Protein AF-A0A7W0W304-F1 (afdb_monomer_lite)

Secondary structure (DSSP, 8-state):
--------HHHHHHHHHHHHHHHHHHHTT--SPTTHHHHHHHHHHHHHHHHHHHHH-SS---SGGG--HHHHHHHHHHHHHHHHHHHTSSPPTT--STT------

Radius of gyration: 18.78 Å; chains: 1; bounding box: 55×17×59 Å

pLDDT: mean 83.33, std 16.61, range [40.81, 98.56]

Foldseek 3Di:
DDPPDADPLVVLLVVLVVVLVVVLVVCVLPQWAPCLSVLVSLQSQLVSQLVSVVSRVPDDQDDDPRDDPSNVVSVVSNVVSVVSNVVRRHYDVPDDDPNCPDPDD

Sequence (105 aa):
GDVLAVHPTQIYETALGFVMFMILWRFRGHKHAEGWLFGFYCVLAGIERFLIEFLRAKDDRFFLGGLTVAQVIALLFALGGAAWMYARRNPSPGAPGIYAKGTAA

Structure (mmCIF, N/CA/C/O backbone):
data_AF-A0A7W0W304-F1
#
_entry.id   AF-A0A7W0W304-F1
#
loop_
_atom_site.group_PDB
_atom_site.id
_atom_site.type_symbol
_atom_site.label_atom_id
_atom_site.label_alt_id
_atom_site.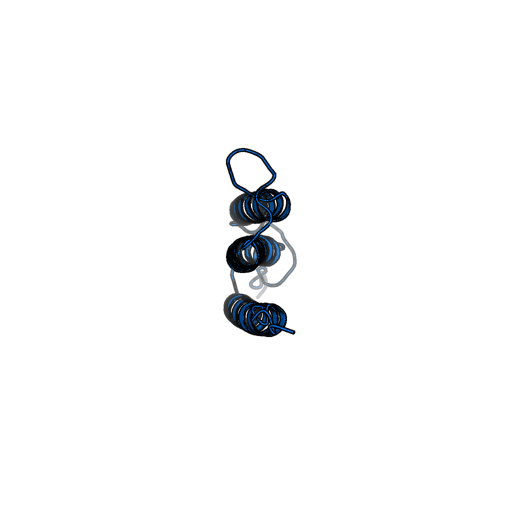label_comp_id
_atom_site.label_asym_id
_atom_site.label_entity_id
_atom_site.label_seq_id
_atom_site.pdbx_PDB_ins_code
_atom_site.Cartn_x
_atom_site.Cartn_y
_atom_site.Cartn_z
_atom_site.occupancy
_atom_site.B_iso_or_equiv
_atom_site.auth_seq_id
_atom_site.auth_comp_id
_atom_site.auth_asym_id
_atom_site.auth_atom_id
_atom_site.pdbx_PDB_model_num
ATOM 1 N N . GLY A 1 1 ? 17.477 -1.227 -35.914 1.00 49.59 1 GLY A N 1
ATO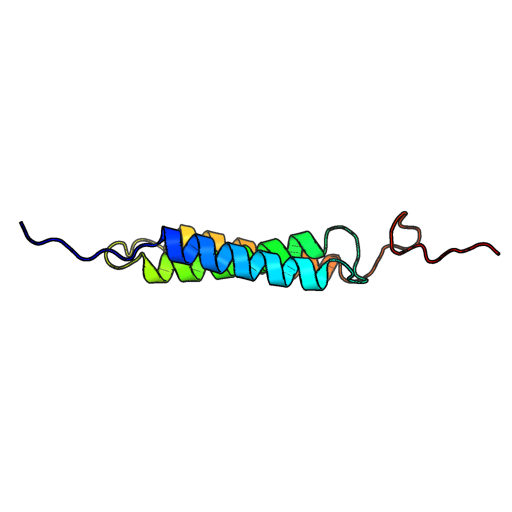M 2 C CA . GLY A 1 1 ? 17.479 -0.941 -34.473 1.00 49.59 1 GLY A CA 1
ATOM 3 C C . GLY A 1 1 ? 16.603 -1.978 -33.836 1.00 49.59 1 GLY A C 1
ATOM 4 O O . GLY A 1 1 ? 15.420 -1.991 -34.149 1.00 49.59 1 GLY A O 1
ATOM 5 N N . ASP A 1 2 ? 17.189 -2.891 -33.069 1.00 52.78 2 ASP A N 1
ATOM 6 C CA . ASP A 1 2 ? 16.424 -3.942 -32.405 1.00 52.78 2 ASP A CA 1
ATOM 7 C C . ASP A 1 2 ? 15.495 -3.306 -31.375 1.00 52.78 2 ASP A C 1
ATOM 9 O O . ASP A 1 2 ? 15.927 -2.608 -30.457 1.00 52.78 2 ASP A O 1
ATOM 13 N N . VAL A 1 3 ? 14.194 -3.501 -31.572 1.00 57.06 3 VAL A N 1
ATOM 14 C CA . VAL A 1 3 ? 13.171 -3.040 -30.640 1.00 57.06 3 VAL A CA 1
ATOM 15 C C . VAL A 1 3 ? 13.218 -3.989 -29.447 1.00 57.06 3 VAL A C 1
ATOM 17 O O . VAL A 1 3 ? 12.659 -5.083 -29.490 1.00 57.06 3 VAL A O 1
ATOM 20 N N . LEU A 1 4 ? 13.938 -3.603 -28.393 1.00 62.81 4 LEU A N 1
ATOM 21 C CA . LEU A 1 4 ? 13.950 -4.346 -27.134 1.00 62.81 4 LEU A CA 1
ATOM 22 C C . LEU A 1 4 ? 12.525 -4.374 -26.565 1.00 62.81 4 LEU A C 1
ATOM 24 O O . LEU A 1 4 ? 11.969 -3.345 -26.183 1.00 62.81 4 LEU A O 1
ATOM 28 N N . ALA A 1 5 ? 11.926 -5.565 -26.529 1.00 65.81 5 ALA A N 1
ATOM 29 C CA . ALA A 1 5 ? 10.603 -5.783 -25.964 1.00 65.81 5 ALA A CA 1
ATOM 30 C C . ALA A 1 5 ? 10.641 -5.571 -24.441 1.00 65.81 5 ALA A C 1
ATOM 32 O O . ALA A 1 5 ? 11.046 -6.448 -23.671 1.00 65.81 5 ALA A O 1
ATOM 33 N N . VAL A 1 6 ? 10.222 -4.383 -24.006 1.00 67.38 6 VAL A N 1
ATOM 34 C CA . VAL A 1 6 ? 10.031 -4.047 -22.592 1.00 67.38 6 VAL A CA 1
ATOM 35 C C . VAL A 1 6 ? 8.646 -4.485 -22.126 1.00 67.38 6 VAL A C 1
ATOM 37 O O . VAL A 1 6 ? 7.679 -4.475 -22.888 1.00 67.38 6 VAL A O 1
ATOM 40 N N . HIS A 1 7 ? 8.533 -4.876 -20.858 1.00 72.25 7 HIS A N 1
ATOM 41 C CA . HIS A 1 7 ? 7.227 -5.154 -20.269 1.00 72.25 7 HIS A CA 1
ATOM 42 C C . HIS A 1 7 ? 6.429 -3.849 -20.145 1.00 72.25 7 HIS A C 1
ATOM 44 O O . HIS A 1 7 ? 6.975 -2.867 -19.636 1.00 72.25 7 HIS A O 1
ATOM 50 N N . PRO A 1 8 ? 5.142 -3.819 -20.538 1.00 81.62 8 PRO A N 1
ATOM 51 C CA . PRO A 1 8 ? 4.285 -2.656 -20.331 1.00 81.62 8 PRO A CA 1
ATOM 52 C 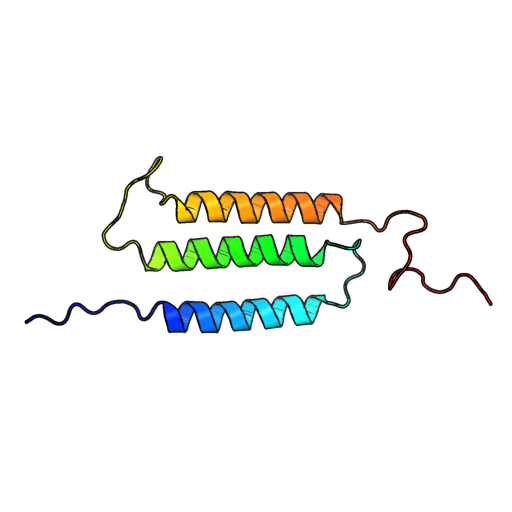C . PRO A 1 8 ? 3.864 -2.572 -18.855 1.00 81.62 8 PRO A C 1
ATOM 54 O O . PRO A 1 8 ? 2.720 -2.866 -18.506 1.00 81.62 8 PRO A O 1
ATOM 57 N N . THR A 1 9 ? 4.798 -2.203 -17.971 1.00 83.44 9 THR A N 1
ATOM 58 C CA . THR A 1 9 ? 4.609 -2.162 -16.505 1.00 83.44 9 THR A CA 1
ATOM 59 C C . THR A 1 9 ? 3.361 -1.387 -16.094 1.00 83.44 9 THR A C 1
ATOM 61 O O . THR A 1 9 ? 2.658 -1.823 -15.193 1.00 83.44 9 THR A O 1
ATOM 64 N N . GLN A 1 10 ? 3.009 -0.327 -16.824 1.00 88.19 10 GLN A N 1
ATOM 65 C CA . GLN A 1 10 ? 1.817 0.492 -16.567 1.00 88.19 10 GLN A CA 1
ATOM 66 C C . GLN A 1 10 ? 0.501 -0.300 -16.645 1.00 88.19 10 GLN A C 1
ATOM 68 O O . GLN A 1 10 ? -0.424 -0.039 -15.875 1.00 88.19 10 GLN A O 1
ATOM 73 N N . ILE A 1 11 ? 0.402 -1.273 -17.560 1.00 90.38 11 ILE A N 1
ATOM 74 C CA . ILE A 1 11 ? -0.799 -2.114 -17.692 1.00 90.38 11 ILE A CA 1
ATOM 75 C C . ILE A 1 11 ? -0.910 -3.037 -16.476 1.00 90.38 11 ILE A C 1
ATOM 77 O O . ILE A 1 11 ? -1.996 -3.191 -15.919 1.00 90.38 11 ILE A O 1
ATOM 81 N N . TYR A 1 12 ? 0.214 -3.607 -16.033 1.00 89.50 12 TYR A N 1
ATOM 82 C CA . TYR A 1 12 ? 0.253 -4.445 -14.835 1.00 89.50 12 TYR A CA 1
ATOM 83 C C . TYR A 1 12 ? -0.064 -3.640 -13.570 1.00 89.50 12 TYR A C 1
ATOM 85 O O . TYR A 1 12 ? -0.887 -4.085 -12.779 1.00 89.50 12 TYR A O 1
ATOM 93 N N . GLU A 1 13 ? 0.516 -2.448 -13.407 1.00 92.19 13 GLU A N 1
ATOM 94 C CA . GLU A 1 13 ? 0.239 -1.537 -12.285 1.00 92.19 13 GLU A CA 1
ATOM 95 C C . GLU A 1 13 ? -1.245 -1.148 -12.241 1.00 92.19 13 GLU A C 1
ATOM 97 O O . GLU A 1 13 ? -1.891 -1.251 -11.204 1.00 92.19 13 GLU A O 1
ATOM 102 N N . THR A 1 14 ? -1.840 -0.791 -13.384 1.00 94.25 14 THR A N 1
ATOM 103 C CA . THR A 1 14 ? -3.268 -0.434 -13.442 1.00 94.25 14 THR A CA 1
ATOM 104 C C . THR A 1 14 ? -4.161 -1.627 -13.098 1.00 94.25 14 THR A C 1
ATOM 106 O O . THR A 1 14 ? -5.116 -1.493 -12.329 1.00 94.25 14 THR A O 1
ATOM 109 N N . ALA A 1 15 ? -3.853 -2.811 -13.636 1.00 95.12 15 ALA A N 1
ATOM 110 C CA . ALA A 1 15 ? -4.613 -4.025 -13.358 1.00 95.12 15 ALA A CA 1
ATOM 111 C C . ALA A 1 15 ? -4.508 -4.439 -11.881 1.00 95.12 15 ALA A C 1
ATOM 113 O O . ALA A 1 15 ? -5.527 -4.731 -11.252 1.00 95.12 15 ALA A O 1
ATOM 114 N N . LEU A 1 16 ? -3.302 -4.426 -11.306 1.00 95.00 16 LEU A N 1
ATOM 115 C CA . LEU A 1 16 ? -3.082 -4.743 -9.895 1.00 95.00 16 LEU A CA 1
ATOM 116 C C . LEU A 1 16 ? -3.704 -3.693 -8.972 1.00 95.00 16 LEU A C 1
ATOM 118 O O . LEU A 1 16 ? -4.339 -4.071 -7.990 1.00 95.00 16 LEU A O 1
ATOM 122 N N . GLY A 1 17 ? -3.631 -2.409 -9.324 1.00 96.50 17 GLY A N 1
ATOM 123 C CA . GLY A 1 17 ? -4.323 -1.336 -8.615 1.00 96.50 17 GLY A CA 1
ATOM 124 C C . GLY A 1 17 ? -5.842 -1.534 -8.603 1.00 96.50 17 GLY A C 1
ATOM 125 O O . GLY A 1 17 ? -6.482 -1.377 -7.560 1.00 96.50 17 GLY A O 1
ATOM 126 N N . PHE A 1 18 ? -6.431 -1.969 -9.722 1.00 97.75 18 PHE A N 1
ATOM 127 C CA . PHE A 1 18 ? -7.857 -2.304 -9.780 1.00 97.75 18 PHE A CA 1
ATOM 128 C C . PHE A 1 18 ? -8.205 -3.531 -8.924 1.00 97.75 18 PHE A C 1
ATOM 130 O O . PHE A 1 18 ? -9.197 -3.514 -8.192 1.00 97.75 18 PHE A O 1
ATOM 137 N N . VAL A 1 19 ? -7.372 -4.577 -8.952 1.00 97.81 19 VAL A N 1
ATOM 138 C CA . VAL A 1 19 ? -7.526 -5.755 -8.080 1.00 97.81 19 VAL A CA 1
ATOM 139 C C . VAL A 1 19 ? -7.433 -5.359 -6.604 1.00 97.81 19 VAL A C 1
ATOM 141 O O . VAL A 1 19 ? -8.296 -5.740 -5.812 1.00 97.81 19 VAL A O 1
ATOM 144 N N . MET A 1 20 ? -6.442 -4.547 -6.233 1.00 98.06 20 MET A N 1
ATOM 145 C CA . MET A 1 20 ? -6.280 -4.019 -4.879 1.00 98.06 20 MET A CA 1
ATOM 146 C C . MET A 1 20 ? -7.511 -3.213 -4.454 1.00 98.06 20 MET A C 1
ATOM 148 O O . MET A 1 20 ? -8.037 -3.435 -3.361 1.00 98.06 20 MET A O 1
ATOM 152 N N . PHE A 1 21 ? -8.026 -2.338 -5.321 1.00 97.88 21 PHE A N 1
ATOM 153 C CA . PHE A 1 21 ? -9.257 -1.592 -5.067 1.00 97.88 21 PHE A CA 1
ATOM 154 C C . PHE A 1 21 ? -10.452 -2.522 -4.824 1.00 97.88 21 PHE A C 1
ATOM 156 O O . PHE A 1 21 ? -11.159 -2.349 -3.832 1.00 97.88 21 PHE A O 1
ATOM 163 N N . MET A 1 22 ? -10.659 -3.540 -5.664 1.00 98.44 22 MET A N 1
ATOM 164 C CA . MET A 1 22 ? -11.739 -4.521 -5.490 1.00 98.44 22 MET A CA 1
ATOM 165 C C . MET A 1 22 ? -11.636 -5.269 -4.157 1.00 98.44 22 MET A C 1
ATOM 167 O O . MET A 1 22 ? -12.643 -5.435 -3.461 1.00 98.44 22 MET A O 1
ATOM 171 N N . ILE A 1 23 ? -10.425 -5.678 -3.768 1.00 98.19 23 ILE A N 1
ATOM 172 C CA . ILE A 1 23 ? -10.171 -6.328 -2.479 1.00 98.19 23 ILE A CA 1
ATOM 173 C C . ILE A 1 23 ? -10.526 -5.368 -1.338 1.00 98.19 23 ILE A C 1
ATOM 175 O O . ILE A 1 23 ? -11.367 -5.692 -0.501 1.00 98.19 23 ILE A O 1
ATOM 179 N N . LEU A 1 24 ? -9.966 -4.159 -1.316 1.00 97.62 24 LEU A N 1
ATOM 180 C CA . LEU A 1 24 ? -10.239 -3.186 -0.253 1.00 97.62 24 LEU A CA 1
ATOM 181 C C . LEU A 1 24 ? -11.726 -2.824 -0.176 1.00 97.62 24 LEU A C 1
ATOM 183 O O . LEU A 1 24 ? -12.305 -2.795 0.912 1.00 97.62 24 LEU A O 1
ATOM 187 N N . TRP A 1 25 ? -12.377 -2.640 -1.323 1.00 97.38 25 TRP A N 1
ATOM 188 C CA . TRP A 1 25 ? -13.806 -2.358 -1.405 1.00 97.38 25 TRP A CA 1
ATOM 189 C C . TRP A 1 25 ? -14.654 -3.487 -0.818 1.00 97.38 25 TRP A C 1
ATOM 191 O O . TRP A 1 25 ? -15.632 -3.233 -0.110 1.00 97.38 25 TRP A O 1
ATOM 201 N N . ARG A 1 26 ? -14.262 -4.742 -1.053 1.00 96.94 26 ARG A N 1
ATOM 202 C CA . ARG A 1 26 ? -14.928 -5.923 -0.489 1.00 96.94 26 ARG A CA 1
ATOM 203 C C . ARG A 1 26 ? -14.780 -6.022 1.032 1.00 96.94 26 ARG A C 1
ATOM 205 O O . ARG A 1 26 ? -15.657 -6.606 1.679 1.00 96.94 26 ARG A O 1
ATOM 212 N N . PHE A 1 27 ? -13.711 -5.459 1.594 1.00 94.00 27 PHE A N 1
ATOM 213 C CA . PHE A 1 27 ? -13.420 -5.449 3.031 1.00 94.00 27 PHE A CA 1
ATOM 214 C C . PHE A 1 27 ? -13.770 -4.126 3.733 1.00 94.00 27 PHE A C 1
ATOM 216 O O . PHE A 1 27 ? -13.624 -4.045 4.950 1.00 94.00 27 PHE A O 1
ATOM 223 N N . ARG A 1 28 ? -14.310 -3.118 3.032 1.00 92.69 28 ARG A N 1
ATOM 224 C CA . ARG A 1 28 ? -14.632 -1.795 3.613 1.00 92.69 28 ARG A CA 1
ATOM 225 C C . ARG A 1 28 ? -15.611 -1.825 4.794 1.00 92.69 28 ARG A C 1
ATOM 227 O O . ARG A 1 28 ? -15.600 -0.923 5.615 1.00 92.69 28 ARG A O 1
ATOM 234 N N . GLY A 1 29 ? -16.457 -2.854 4.876 1.00 87.44 29 GLY A N 1
ATOM 235 C CA . GLY A 1 29 ? -17.420 -3.064 5.967 1.00 87.44 29 GLY A CA 1
ATOM 236 C C . GLY A 1 29 ? -16.890 -3.928 7.116 1.00 87.44 29 GLY A C 1
ATOM 237 O O . GLY A 1 29 ? -17.679 -4.596 7.785 1.00 87.44 29 GLY A O 1
ATOM 238 N N . HIS A 1 30 ? -15.569 -4.021 7.293 1.00 87.94 30 HIS A N 1
ATOM 239 C CA . HIS A 1 30 ? -14.961 -4.832 8.348 1.00 87.94 30 HIS A CA 1
ATOM 240 C C . HIS A 1 30 ? -15.332 -4.347 9.760 1.00 87.94 30 HIS A C 1
ATOM 242 O O . HIS A 1 30 ? -15.842 -3.250 9.935 1.00 87.94 30 HIS A O 1
ATOM 248 N N . LYS A 1 31 ? -15.034 -5.163 10.784 1.00 87.81 31 LYS A N 1
ATOM 249 C CA . LYS A 1 31 ? -15.313 -4.858 12.204 1.00 87.81 31 LYS A CA 1
ATOM 250 C C . LYS A 1 31 ? -14.100 -4.409 13.035 1.00 87.81 31 LYS A C 1
ATOM 252 O O . LYS A 1 31 ? -14.229 -4.182 14.231 1.00 87.81 31 LYS A O 1
ATOM 257 N N . HIS A 1 32 ? -12.924 -4.341 12.417 1.00 89.31 32 HIS A N 1
ATOM 258 C CA . HIS A 1 32 ? -11.665 -3.962 13.066 1.00 89.31 32 HIS A CA 1
ATOM 259 C C . HIS A 1 32 ? -11.584 -2.460 13.354 1.00 89.31 32 HIS A C 1
ATOM 261 O O . HIS A 1 32 ? -12.279 -1.685 12.714 1.00 89.31 32 HIS A O 1
ATOM 267 N N . ALA A 1 33 ? -10.702 -2.022 14.251 1.00 89.62 33 ALA A N 1
ATOM 268 C CA . ALA A 1 33 ? -10.583 -0.608 14.603 1.00 89.62 33 ALA A CA 1
ATOM 269 C C . ALA A 1 33 ? -10.314 0.308 13.394 1.00 89.62 33 ALA A C 1
ATOM 271 O O . ALA A 1 33 ? -9.853 -0.122 12.331 1.00 89.62 33 ALA A O 1
ATOM 272 N N . GLU A 1 34 ? -10.574 1.603 13.581 1.00 89.00 34 GLU A N 1
ATOM 273 C CA . GLU A 1 34 ? -10.207 2.625 12.604 1.00 89.00 34 GLU A CA 1
ATOM 274 C C . GLU A 1 34 ? -8.720 2.517 12.223 1.00 89.00 34 GLU A C 1
ATOM 276 O O . GLU A 1 34 ? -7.853 2.217 13.050 1.00 89.00 34 GLU A O 1
ATOM 281 N N . GLY A 1 35 ? -8.434 2.712 10.936 1.00 91.44 35 GLY A N 1
AT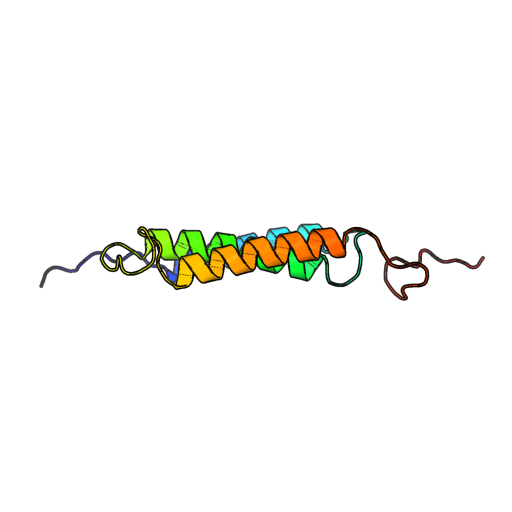OM 282 C CA . GLY A 1 35 ? -7.095 2.553 10.379 1.00 91.44 35 GLY A CA 1
ATOM 283 C C . GLY A 1 35 ? -6.706 1.108 10.050 1.00 91.44 35 GLY A C 1
ATOM 284 O O . GLY A 1 35 ? -5.650 0.911 9.453 1.00 91.44 35 GLY A O 1
ATOM 285 N N . TRP A 1 36 ? -7.526 0.094 10.356 1.00 95.25 36 TRP A N 1
ATOM 286 C CA . TRP A 1 36 ? -7.219 -1.286 9.955 1.00 95.25 36 TRP A CA 1
ATOM 287 C C . TRP A 1 36 ? -7.167 -1.455 8.428 1.00 95.25 36 TRP A C 1
ATOM 289 O O . TRP A 1 36 ? -6.222 -2.053 7.917 1.00 95.25 36 TRP A O 1
ATOM 299 N N . LEU A 1 37 ? -8.119 -0.864 7.688 1.00 95.81 37 LEU A N 1
ATOM 300 C CA . LEU A 1 37 ? -8.128 -0.915 6.218 1.00 95.81 37 LEU A CA 1
ATOM 301 C C . LEU A 1 37 ? -6.896 -0.241 5.599 1.00 95.81 37 LEU A C 1
ATOM 303 O O . LEU A 1 37 ? -6.425 -0.682 4.558 1.00 95.81 37 LEU A O 1
ATOM 307 N N . PHE A 1 38 ? -6.346 0.786 6.257 1.00 97.25 38 PHE A N 1
ATOM 308 C CA . PHE A 1 38 ? -5.090 1.415 5.845 1.00 97.25 38 PHE A CA 1
ATOM 309 C C . PHE A 1 38 ? -3.906 0.454 5.994 1.00 97.25 38 PHE A C 1
ATOM 311 O O . PHE A 1 38 ? -3.118 0.307 5.066 1.00 97.25 38 PHE A O 1
ATOM 318 N N . GLY A 1 39 ? -3.820 -0.273 7.114 1.00 97.94 39 GLY A N 1
ATOM 319 C CA . GLY A 1 39 ? -2.819 -1.332 7.268 1.00 97.94 39 GLY A CA 1
ATOM 320 C C . GLY A 1 39 ? -2.956 -2.411 6.190 1.00 97.94 39 GLY A C 1
ATOM 321 O O . GLY A 1 39 ? -1.955 -2.837 5.618 1.00 97.94 39 GLY A O 1
ATOM 322 N N . PHE A 1 40 ? -4.194 -2.788 5.849 1.00 98.06 40 PHE A N 1
ATOM 323 C CA . PHE A 1 40 ? -4.453 -3.746 4.773 1.00 98.06 40 PHE A CA 1
ATOM 324 C C . PHE A 1 40 ? -4.026 -3.215 3.400 1.00 98.06 40 PHE A C 1
ATOM 326 O O . PHE A 1 40 ? -3.402 -3.943 2.630 1.00 98.06 40 PHE A O 1
ATOM 333 N N . TYR A 1 41 ? -4.277 -1.935 3.120 1.00 98.38 41 TYR A N 1
ATOM 334 C CA . TYR A 1 41 ? -3.748 -1.258 1.939 1.00 98.38 41 TYR A CA 1
ATOM 335 C C . TYR A 1 41 ? -2.216 -1.309 1.897 1.00 98.38 41 TYR A C 1
ATOM 337 O O . TYR A 1 41 ? -1.667 -1.697 0.873 1.00 98.38 41 TYR A O 1
ATOM 345 N N . CYS A 1 42 ? -1.516 -1.007 2.996 1.00 98.56 42 CYS A N 1
ATOM 346 C CA . CYS A 1 42 ? -0.050 -1.065 3.034 1.00 98.56 42 CYS A CA 1
ATOM 347 C C . CYS A 1 42 ? 0.493 -2.470 2.725 1.00 98.56 42 CYS A C 1
ATOM 349 O O . CYS A 1 42 ? 1.493 -2.598 2.019 1.00 98.56 42 CYS A O 1
ATOM 351 N N . VAL A 1 43 ? -0.186 -3.523 3.200 1.00 98.56 43 VAL A N 1
ATOM 352 C CA . VAL A 1 43 ? 0.143 -4.917 2.852 1.00 98.56 43 VAL A CA 1
ATOM 353 C C . VAL A 1 43 ? -0.003 -5.158 1.352 1.00 98.56 43 VAL A C 1
ATOM 355 O O . VAL A 1 43 ? 0.936 -5.639 0.719 1.00 98.56 43 VAL A O 1
ATOM 358 N N . LEU A 1 44 ? -1.152 -4.806 0.773 1.00 98.25 44 LEU A N 1
ATOM 359 C CA . LEU A 1 44 ? -1.416 -5.021 -0.652 1.00 98.25 44 LEU A CA 1
ATOM 360 C C . LEU A 1 44 ? -0.475 -4.197 -1.542 1.00 98.25 44 LEU A C 1
ATOM 362 O O . LEU A 1 44 ? 0.100 -4.750 -2.477 1.00 98.25 44 LEU A O 1
ATOM 366 N N . ALA A 1 45 ? -0.251 -2.926 -1.208 1.00 97.69 45 ALA A N 1
ATOM 367 C CA . ALA A 1 45 ? 0.641 -2.027 -1.935 1.00 97.69 45 ALA A CA 1
ATOM 368 C C . ALA A 1 45 ? 2.106 -2.494 -1.874 1.00 97.69 45 ALA A C 1
ATOM 370 O O . ALA A 1 45 ? 2.825 -2.427 -2.870 1.00 97.69 45 ALA A O 1
ATOM 371 N N . GLY A 1 46 ? 2.553 -3.017 -0.725 1.00 97.81 46 GLY A N 1
ATOM 372 C CA . GLY A 1 46 ? 3.872 -3.637 -0.604 1.00 97.81 46 GLY A CA 1
ATOM 373 C C . GLY A 1 46 ? 4.005 -4.882 -1.487 1.00 97.81 46 GLY A C 1
ATOM 374 O O . GLY A 1 46 ? 4.983 -5.019 -2.218 1.00 97.81 46 GLY A O 1
ATOM 375 N N . ILE A 1 47 ? 3.002 -5.765 -1.494 1.00 97.06 47 ILE A N 1
ATOM 376 C CA . ILE A 1 47 ? 3.005 -6.962 -2.353 1.00 97.06 47 ILE A CA 1
ATOM 377 C C . ILE A 1 47 ? 3.033 -6.572 -3.836 1.00 97.06 47 ILE A C 1
ATOM 379 O O . ILE A 1 47 ? 3.875 -7.072 -4.582 1.00 97.06 47 ILE A O 1
ATOM 383 N N . GLU A 1 48 ? 2.153 -5.662 -4.260 1.00 95.81 48 GLU A N 1
ATOM 384 C CA . GLU A 1 48 ? 2.115 -5.143 -5.630 1.00 95.81 48 GLU A CA 1
ATOM 385 C C . GLU A 1 48 ? 3.485 -4.603 -6.045 1.00 95.81 48 GLU A C 1
ATOM 387 O O . GLU A 1 48 ? 4.035 -5.021 -7.069 1.00 95.81 48 GLU A O 1
ATOM 392 N N . ARG A 1 49 ? 4.067 -3.715 -5.229 1.00 94.19 49 ARG A N 1
ATOM 393 C CA . ARG A 1 49 ? 5.348 -3.085 -5.545 1.00 94.19 49 ARG A CA 1
ATOM 394 C C . ARG A 1 49 ? 6.467 -4.109 -5.667 1.00 94.19 49 ARG A C 1
ATOM 396 O O . ARG A 1 49 ? 7.281 -3.998 -6.580 1.00 94.19 49 ARG A O 1
ATOM 403 N N . PHE A 1 50 ? 6.498 -5.107 -4.788 1.00 93.31 50 PHE A N 1
ATOM 404 C CA . PHE A 1 50 ? 7.495 -6.171 -4.852 1.00 93.31 50 PHE A CA 1
ATOM 405 C C . PHE A 1 50 ? 7.396 -6.964 -6.164 1.00 93.31 50 PHE A C 1
ATOM 407 O O . PHE A 1 50 ? 8.417 -7.216 -6.806 1.00 93.31 50 PHE A O 1
ATOM 414 N N . LEU A 1 51 ? 6.175 -7.316 -6.586 1.00 90.44 51 LEU A N 1
ATOM 415 C CA . LEU A 1 51 ? 5.925 -8.071 -7.818 1.00 90.44 51 LEU A CA 1
ATOM 416 C C . LEU A 1 51 ? 6.254 -7.259 -9.077 1.00 90.44 51 LEU A C 1
ATOM 418 O O . LEU A 1 51 ? 6.934 -7.767 -9.966 1.00 90.44 51 LEU A O 1
ATOM 422 N N . ILE A 1 52 ? 5.814 -6.000 -9.153 1.00 89.69 52 ILE A N 1
ATOM 423 C CA . ILE A 1 52 ? 6.105 -5.121 -10.297 1.00 89.69 52 ILE A CA 1
ATOM 424 C C . ILE A 1 52 ? 7.609 -4.909 -10.449 1.00 89.69 52 ILE A C 1
ATOM 426 O O . ILE A 1 52 ? 8.149 -5.017 -11.550 1.00 89.69 52 ILE A O 1
ATOM 430 N N . GLU A 1 53 ? 8.298 -4.649 -9.343 1.00 88.19 53 GLU A N 1
ATOM 431 C CA . GLU A 1 53 ? 9.739 -4.440 -9.348 1.00 88.19 53 GLU A CA 1
ATOM 432 C C . GLU A 1 53 ? 10.495 -5.718 -9.737 1.00 88.19 53 GLU A C 1
ATOM 434 O O . GLU A 1 53 ? 11.456 -5.653 -10.499 1.00 88.19 53 GLU A O 1
ATOM 439 N N . PHE A 1 54 ? 10.012 -6.890 -9.313 1.00 84.56 54 PHE A N 1
ATOM 440 C CA . PHE A 1 54 ? 10.558 -8.181 -9.738 1.00 84.56 54 PHE A CA 1
ATOM 441 C C . PHE A 1 54 ? 10.424 -8.404 -11.254 1.00 84.56 54 PHE A C 1
ATOM 443 O O . PHE A 1 54 ? 11.364 -8.871 -11.893 1.00 84.56 54 PHE A O 1
ATOM 450 N N . LEU A 1 55 ? 9.285 -8.030 -11.849 1.00 82.50 55 LEU A N 1
ATOM 451 C CA . LEU A 1 55 ? 9.068 -8.108 -13.301 1.00 82.50 55 LEU A CA 1
ATOM 452 C C . LEU A 1 55 ? 9.892 -7.071 -14.082 1.00 82.50 55 LEU A C 1
ATOM 454 O O . LEU A 1 55 ? 10.220 -7.291 -15.251 1.00 82.50 55 LEU A O 1
ATOM 458 N N . ARG A 1 56 ? 10.211 -5.936 -13.450 1.00 79.50 56 ARG A N 1
ATOM 459 C CA . ARG A 1 56 ? 10.984 -4.842 -14.051 1.00 79.50 56 ARG A CA 1
ATOM 460 C C . ARG A 1 56 ? 12.493 -5.079 -14.003 1.00 79.50 56 ARG A C 1
ATOM 462 O O . ARG A 1 56 ? 13.191 -4.638 -14.913 1.00 79.50 56 ARG A O 1
ATOM 469 N N . ALA A 1 57 ? 12.991 -5.773 -12.982 1.00 67.94 57 ALA A N 1
ATOM 470 C CA . ALA A 1 57 ? 14.414 -5.967 -12.702 1.00 67.94 57 ALA A CA 1
ATOM 471 C C . ALA A 1 57 ? 15.115 -6.967 -13.649 1.00 67.94 57 ALA A C 1
ATOM 473 O O . ALA A 1 57 ? 15.769 -7.911 -13.200 1.00 67.94 57 ALA A O 1
ATOM 474 N N . LYS A 1 58 ? 15.006 -6.762 -14.970 1.00 62.53 58 LYS A N 1
ATOM 475 C CA . LYS A 1 58 ? 15.786 -7.522 -15.958 1.00 62.53 58 LYS A CA 1
ATOM 476 C C . LYS A 1 58 ? 17.283 -7.183 -15.915 1.00 62.53 58 LYS A C 1
ATOM 478 O O . LYS A 1 58 ? 18.072 -8.100 -16.102 1.00 62.53 58 LYS A O 1
ATOM 483 N N . ASP A 1 59 ? 17.661 -5.945 -15.569 1.00 56.28 59 ASP A N 1
ATOM 484 C CA . ASP A 1 59 ? 19.054 -5.475 -15.709 1.00 56.28 59 ASP A CA 1
ATOM 485 C C . ASP A 1 59 ? 19.683 -4.814 -14.455 1.00 56.28 59 ASP A C 1
ATOM 487 O O . ASP A 1 59 ? 20.905 -4.800 -14.340 1.00 56.28 59 ASP A O 1
ATOM 491 N N . ASP A 1 60 ? 18.905 -4.359 -13.461 1.00 55.00 60 ASP A N 1
ATOM 492 C CA . ASP A 1 60 ? 19.435 -3.646 -12.278 1.00 55.00 60 ASP A CA 1
ATOM 493 C C . ASP A 1 60 ? 19.358 -4.483 -10.988 1.00 55.00 60 ASP A C 1
ATOM 495 O O . ASP A 1 60 ? 18.415 -4.393 -10.198 1.00 55.00 60 ASP A O 1
ATOM 499 N N . ARG A 1 61 ? 20.389 -5.299 -10.733 1.00 57.91 61 ARG A N 1
ATOM 500 C CA . ARG A 1 61 ? 20.608 -5.939 -9.421 1.00 57.91 61 ARG A CA 1
ATOM 501 C C . ARG A 1 61 ? 21.622 -5.158 -8.604 1.00 57.91 61 ARG A C 1
ATOM 503 O O . ARG A 1 61 ? 22.795 -5.504 -8.613 1.00 57.91 61 ARG A O 1
ATOM 510 N N . PHE A 1 62 ? 21.180 -4.169 -7.837 1.00 61.38 62 PHE A N 1
ATOM 511 C CA . PHE A 1 62 ? 22.070 -3.499 -6.886 1.00 61.38 62 PHE A CA 1
ATOM 512 C C . PHE A 1 62 ? 21.339 -3.049 -5.620 1.00 61.38 62 PHE A C 1
ATOM 514 O O . PHE A 1 62 ? 21.057 -1.869 -5.449 1.00 61.38 62 PHE A O 1
ATOM 521 N N . PHE A 1 63 ? 21.067 -3.990 -4.707 1.00 59.50 63 PHE A N 1
ATOM 522 C CA . PHE A 1 63 ? 21.250 -3.790 -3.262 1.00 59.50 63 PHE A CA 1
ATOM 523 C C . PHE A 1 63 ? 21.165 -5.120 -2.481 1.00 59.50 63 PHE A C 1
ATOM 525 O O . PHE A 1 63 ? 20.720 -6.135 -3.017 1.00 59.50 63 PHE A O 1
ATOM 532 N N . LEU A 1 64 ? 21.671 -5.115 -1.235 1.00 56.62 64 LEU A N 1
ATOM 533 C CA . LEU A 1 64 ? 21.555 -6.147 -0.180 1.00 56.62 64 LEU A CA 1
ATOM 534 C C . LEU A 1 64 ? 21.038 -7.529 -0.642 1.00 56.62 64 LEU A C 1
ATOM 536 O O . LEU A 1 64 ? 19.851 -7.831 -0.562 1.00 56.62 64 LEU A O 1
ATOM 540 N N . GLY A 1 65 ? 21.943 -8.391 -1.114 1.00 67.75 65 GLY A N 1
ATOM 541 C CA . GLY A 1 65 ? 21.629 -9.807 -1.350 1.00 67.75 65 GLY A CA 1
ATOM 542 C C . GLY A 1 65 ? 20.741 -10.114 -2.563 1.00 67.75 65 GLY A C 1
ATOM 543 O O . GLY A 1 65 ? 20.225 -11.224 -2.650 1.00 67.75 65 GLY A O 1
ATOM 544 N N . GLY A 1 66 ? 20.576 -9.177 -3.505 1.00 76.69 66 GLY A N 1
ATOM 545 C CA . GLY A 1 66 ? 19.832 -9.405 -4.752 1.00 76.69 66 GLY A CA 1
ATOM 546 C C . GLY A 1 66 ? 18.428 -8.800 -4.782 1.00 76.69 66 GLY A C 1
ATOM 547 O O . GLY A 1 66 ? 17.670 -9.107 -5.700 1.00 76.69 66 GLY A O 1
ATOM 548 N N . LEU A 1 67 ? 18.097 -7.938 -3.816 1.00 82.94 67 LEU A N 1
ATOM 549 C CA . LEU A 1 67 ? 16.861 -7.157 -3.799 1.00 82.94 67 LEU A CA 1
ATOM 550 C C . LEU A 1 67 ? 17.127 -5.700 -4.183 1.00 82.94 67 LEU A C 1
ATOM 552 O O . LEU A 1 67 ? 18.122 -5.107 -3.769 1.00 82.94 67 LEU A O 1
ATOM 556 N N . THR A 1 68 ? 16.214 -5.087 -4.929 1.00 87.69 68 THR A N 1
ATOM 557 C CA . THR A 1 68 ? 16.290 -3.647 -5.207 1.00 87.69 68 THR A CA 1
ATOM 558 C C . THR A 1 68 ? 15.855 -2.828 -3.986 1.00 87.69 68 THR A C 1
ATOM 560 O O . THR A 1 68 ? 15.131 -3.309 -3.109 1.00 87.69 68 THR A O 1
ATOM 563 N N . VAL A 1 69 ? 16.244 -1.549 -3.928 1.00 88.38 69 VAL A N 1
ATOM 564 C CA . VAL A 1 69 ? 15.788 -0.623 -2.872 1.00 88.38 69 VAL A CA 1
ATOM 565 C C . VAL A 1 69 ? 14.257 -0.561 -2.808 1.00 88.38 69 VAL A C 1
ATOM 567 O O . VAL A 1 69 ? 13.679 -0.585 -1.722 1.00 88.38 69 VAL A O 1
ATOM 570 N N . ALA A 1 70 ? 13.585 -0.553 -3.963 1.00 89.81 70 ALA A N 1
ATOM 571 C CA . ALA A 1 70 ? 12.128 -0.556 -4.031 1.00 89.81 70 ALA A CA 1
ATOM 572 C C . ALA A 1 70 ? 11.516 -1.844 -3.451 1.00 89.81 70 ALA A C 1
ATOM 574 O O . ALA A 1 70 ? 10.487 -1.765 -2.784 1.00 89.81 70 ALA A O 1
ATOM 575 N N . GLN A 1 71 ? 12.156 -3.007 -3.624 1.00 91.50 71 GLN A N 1
ATOM 5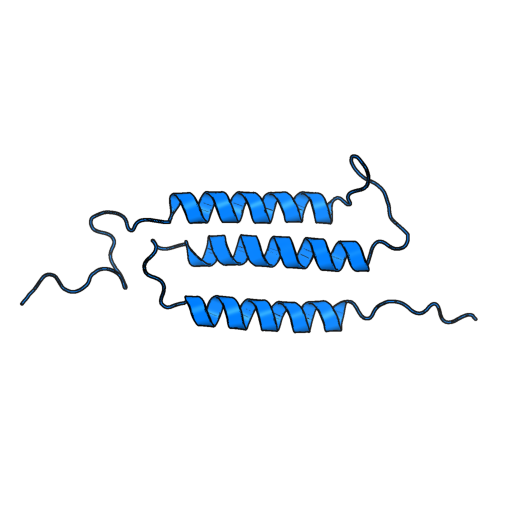76 C CA . GLN A 1 71 ? 11.726 -4.259 -2.986 1.00 91.50 71 GLN A CA 1
ATOM 577 C C . GLN A 1 71 ? 11.919 -4.236 -1.467 1.00 91.50 71 GLN A C 1
ATOM 579 O O . GLN A 1 71 ? 11.045 -4.700 -0.737 1.00 91.50 71 GLN A O 1
ATOM 584 N N . VAL A 1 72 ? 13.018 -3.660 -0.969 1.00 93.19 72 VAL A N 1
ATOM 585 C CA . VAL A 1 72 ? 13.233 -3.497 0.480 1.00 93.19 72 VAL A CA 1
ATOM 586 C C . VAL A 1 72 ? 12.157 -2.593 1.084 1.00 93.19 72 VAL A C 1
ATOM 588 O O . VAL A 1 72 ? 11.538 -2.957 2.085 1.00 93.19 72 VAL A O 1
ATOM 591 N N . ILE A 1 73 ? 11.872 -1.451 0.452 1.00 94.06 73 ILE A N 1
ATOM 592 C CA . ILE A 1 73 ? 10.798 -0.545 0.885 1.00 94.06 73 ILE A CA 1
ATOM 593 C C . ILE A 1 73 ? 9.447 -1.266 0.851 1.00 94.06 73 ILE A C 1
ATOM 595 O O . ILE A 1 73 ? 8.687 -1.171 1.810 1.00 94.06 73 ILE A O 1
ATOM 599 N N . ALA A 1 74 ? 9.168 -2.027 -0.208 1.00 95.56 74 ALA A N 1
ATOM 600 C CA . ALA A 1 74 ? 7.938 -2.798 -0.352 1.00 95.56 74 ALA A CA 1
ATOM 601 C C . ALA A 1 74 ? 7.741 -3.818 0.785 1.00 95.56 74 ALA A C 1
ATOM 603 O O . ALA A 1 74 ? 6.647 -3.911 1.347 1.00 95.56 74 ALA A O 1
ATOM 604 N N . LEU A 1 75 ? 8.805 -4.525 1.183 1.00 96.25 75 LEU A N 1
ATOM 605 C CA . LEU A 1 75 ? 8.779 -5.444 2.324 1.00 96.25 75 LEU A CA 1
ATOM 606 C C . LEU A 1 75 ? 8.510 -4.709 3.641 1.00 96.25 75 LEU A C 1
ATOM 608 O O . LEU A 1 75 ? 7.661 -5.145 4.417 1.00 96.25 75 LEU A O 1
ATOM 612 N N . LEU A 1 76 ? 9.178 -3.579 3.887 1.00 97.12 76 LEU A N 1
ATOM 613 C CA . LEU A 1 76 ? 8.937 -2.766 5.085 1.00 97.12 76 LEU A CA 1
ATOM 614 C C . LEU A 1 76 ? 7.498 -2.241 5.131 1.00 97.12 76 LEU A C 1
ATOM 616 O O . LEU A 1 76 ? 6.876 -2.249 6.192 1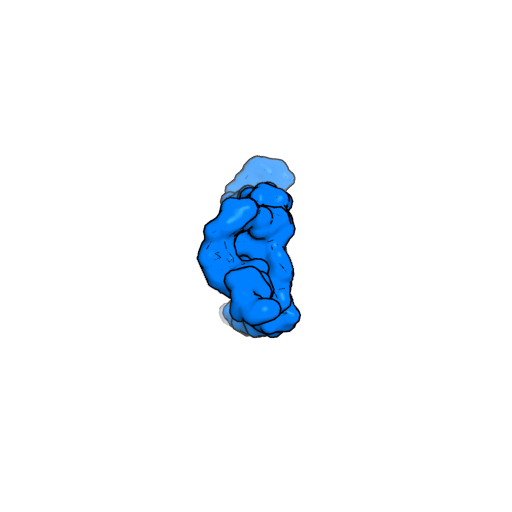.00 97.12 76 LEU A O 1
ATOM 620 N N . PHE A 1 77 ? 6.951 -1.837 3.984 1.00 97.50 77 PHE A N 1
ATOM 621 C CA . PHE A 1 77 ? 5.572 -1.374 3.871 1.00 97.50 77 PHE A CA 1
ATOM 622 C C . PHE A 1 77 ? 4.575 -2.493 4.187 1.00 97.50 77 PHE A C 1
ATOM 624 O O . PHE A 1 77 ? 3.637 -2.286 4.960 1.00 97.50 77 PHE A O 1
ATOM 631 N N . ALA A 1 78 ? 4.816 -3.698 3.664 1.00 98.44 78 ALA A N 1
ATOM 632 C CA . ALA A 1 78 ? 3.965 -4.849 3.929 1.00 98.44 78 ALA A CA 1
ATOM 633 C C . ALA A 1 78 ? 4.034 -5.302 5.395 1.00 98.44 78 ALA A C 1
ATOM 635 O O . ALA A 1 78 ? 3.000 -5.515 6.029 1.00 98.44 78 ALA A O 1
ATOM 636 N N . LEU A 1 79 ? 5.237 -5.395 5.966 1.00 98.50 79 LEU A N 1
ATOM 637 C CA . LEU A 1 79 ? 5.429 -5.775 7.367 1.00 98.50 79 LEU A CA 1
ATOM 638 C C . LEU A 1 79 ? 4.857 -4.724 8.327 1.00 98.50 79 LEU A C 1
ATOM 640 O O . LEU A 1 79 ? 4.164 -5.077 9.282 1.00 98.50 79 LEU A O 1
ATOM 644 N N . GLY A 1 80 ? 5.086 -3.438 8.052 1.00 98.56 80 GLY A N 1
ATOM 645 C CA . GLY A 1 80 ? 4.512 -2.332 8.817 1.00 98.56 80 GLY A CA 1
ATOM 646 C C . GLY A 1 80 ? 2.986 -2.311 8.740 1.00 98.56 80 GLY A C 1
ATOM 647 O O . GLY A 1 80 ? 2.320 -2.160 9.764 1.00 98.56 80 GLY A O 1
ATOM 648 N N . GLY A 1 81 ? 2.423 -2.552 7.553 1.00 98.44 81 GLY A N 1
ATOM 649 C CA . GLY A 1 81 ? 0.986 -2.721 7.352 1.00 98.44 81 GLY A CA 1
ATOM 650 C C . GLY A 1 81 ? 0.413 -3.878 8.170 1.00 98.44 81 GLY A C 1
ATOM 651 O O . GLY A 1 81 ? -0.578 -3.696 8.875 1.00 98.44 81 GLY A O 1
ATOM 652 N N . ALA A 1 82 ? 1.069 -5.041 8.158 1.00 98.50 82 ALA A N 1
ATOM 653 C CA . ALA A 1 82 ? 0.645 -6.209 8.929 1.00 98.50 82 ALA A CA 1
ATOM 654 C C . ALA A 1 82 ? 0.709 -5.964 10.447 1.00 98.50 82 ALA A C 1
ATOM 656 O O . ALA A 1 82 ? -0.241 -6.281 11.169 1.00 98.50 82 ALA A O 1
ATOM 657 N N . ALA A 1 83 ? 1.787 -5.342 10.933 1.00 98.44 83 ALA A N 1
ATOM 658 C CA . ALA A 1 83 ? 1.917 -4.940 12.333 1.00 98.44 83 ALA A CA 1
ATOM 659 C C . ALA A 1 83 ? 0.824 -3.933 12.734 1.00 98.44 83 ALA A C 1
ATOM 661 O O . ALA A 1 83 ? 0.210 -4.063 13.795 1.00 98.44 83 ALA A O 1
ATOM 662 N N . TRP A 1 84 ? 0.517 -2.972 11.859 1.00 97.81 84 TRP A N 1
ATOM 663 C CA . TRP A 1 84 ? -0.560 -2.007 12.072 1.00 97.81 84 TRP A CA 1
ATOM 664 C C . TRP A 1 84 ? -1.940 -2.672 12.106 1.00 97.81 84 TRP A C 1
ATOM 666 O O . TRP A 1 84 ? -2.736 -2.398 13.003 1.00 97.81 84 TRP A O 1
ATOM 676 N N . MET A 1 85 ? -2.223 -3.594 11.182 1.00 96.19 85 MET A N 1
ATOM 677 C CA . MET A 1 85 ? -3.459 -4.386 11.189 1.00 96.19 85 MET A CA 1
ATOM 678 C C . MET A 1 85 ? -3.610 -5.183 12.483 1.00 96.19 85 MET A C 1
ATOM 680 O O . MET A 1 85 ? -4.706 -5.241 13.041 1.00 96.19 85 MET A O 1
ATOM 684 N N . TYR A 1 86 ? -2.520 -5.779 12.971 1.00 96.69 86 TYR A N 1
ATOM 685 C CA . TYR A 1 86 ? -2.513 -6.498 14.239 1.00 96.69 86 TYR A CA 1
ATOM 686 C C . TYR A 1 86 ? -2.846 -5.563 15.410 1.00 96.69 86 TYR A C 1
ATOM 688 O O . TYR A 1 86 ? -3.755 -5.856 16.188 1.00 96.69 86 TYR A O 1
ATOM 696 N N . ALA A 1 87 ? -2.199 -4.396 15.478 1.00 95.00 87 ALA A N 1
ATOM 697 C CA . ALA A 1 87 ? -2.467 -3.383 16.500 1.00 95.00 87 ALA A CA 1
ATOM 698 C C . ALA A 1 87 ? -3.902 -2.824 16.437 1.00 95.00 87 ALA A C 1
ATOM 700 O O . ALA A 1 87 ? -4.472 -2.444 17.458 1.00 95.00 87 ALA A O 1
ATOM 701 N N . ARG A 1 88 ? -4.513 -2.794 15.246 1.00 92.06 88 ARG A N 1
ATOM 702 C CA . ARG A 1 88 ? -5.877 -2.291 15.001 1.00 92.06 88 ARG A CA 1
ATOM 703 C C . ARG A 1 88 ? -6.934 -3.392 14.911 1.00 92.06 88 ARG A C 1
ATOM 705 O O . ARG A 1 88 ? -8.042 -3.140 14.442 1.00 92.06 88 ARG A O 1
ATOM 712 N N . ARG A 1 89 ? -6.634 -4.616 15.351 1.00 89.75 89 ARG A N 1
ATOM 713 C CA . ARG A 1 89 ? -7.575 -5.742 15.238 1.00 89.75 89 ARG A CA 1
ATOM 714 C C . ARG A 1 89 ? -8.853 -5.531 16.057 1.00 89.75 89 ARG A C 1
ATOM 716 O O . ARG A 1 89 ? -9.929 -5.900 15.597 1.00 89.75 89 ARG A O 1
ATOM 723 N N . ASN A 1 90 ? -8.739 -4.903 17.226 1.00 88.06 90 ASN A N 1
ATOM 724 C CA . ASN A 1 90 ? -9.849 -4.706 18.155 1.00 88.06 90 ASN A CA 1
ATOM 725 C C . ASN A 1 90 ? -10.206 -3.216 18.267 1.00 88.06 90 ASN A C 1
ATOM 727 O O . ASN A 1 90 ? -9.308 -2.412 18.522 1.00 88.06 90 ASN A O 1
ATOM 731 N N . PRO A 1 91 ? -11.484 -2.829 18.102 1.00 82.38 91 PRO A N 1
ATOM 732 C CA . PRO A 1 91 ? -11.944 -1.473 18.394 1.00 82.38 91 PRO A CA 1
ATOM 733 C C . PRO A 1 91 ? -11.625 -1.067 19.840 1.00 82.38 91 PRO A C 1
ATOM 735 O O . PRO A 1 91 ? -11.751 -1.882 20.754 1.00 82.38 91 PRO A O 1
ATOM 738 N N . SER A 1 92 ? -11.229 0.191 20.054 1.00 72.12 92 SER A N 1
ATOM 739 C CA . SER A 1 92 ? -11.019 0.713 21.410 1.00 72.12 92 SER A CA 1
ATOM 740 C C . SER A 1 92 ? -12.360 0.811 22.150 1.00 72.12 92 SER A C 1
ATOM 742 O O . SER A 1 92 ? -13.350 1.221 21.530 1.00 72.12 92 SER A O 1
ATOM 744 N N . PRO A 1 93 ? -12.420 0.501 23.460 1.00 65.50 93 PRO A N 1
ATOM 745 C CA . PRO A 1 93 ? -13.602 0.785 24.268 1.00 65.50 93 PRO A CA 1
ATOM 746 C C . PRO A 1 93 ? -13.950 2.278 24.161 1.00 65.50 93 PRO A C 1
ATOM 748 O O . PRO A 1 93 ? -13.097 3.125 24.415 1.00 65.50 93 PRO A O 1
ATOM 751 N N . GLY A 1 94 ? -15.172 2.597 23.725 1.00 64.75 94 GLY A N 1
ATOM 752 C CA . GLY A 1 94 ? -15.649 3.979 23.572 1.00 64.75 94 GLY A CA 1
ATOM 753 C C . GLY A 1 94 ? -15.290 4.684 22.255 1.00 64.75 94 GLY A C 1
ATOM 754 O O . GLY A 1 94 ? -15.512 5.886 22.149 1.00 64.75 94 GLY A O 1
ATOM 755 N N . ALA A 1 95 ? -14.755 3.982 21.249 1.00 62.19 95 ALA A N 1
ATOM 756 C CA . ALA A 1 95 ? -14.480 4.587 19.944 1.00 62.19 95 ALA A CA 1
ATOM 757 C C . ALA A 1 95 ? -15.782 5.060 19.247 1.00 62.19 95 ALA A C 1
ATOM 759 O O . ALA A 1 95 ? -16.675 4.235 19.023 1.00 62.19 95 ALA A O 1
ATOM 760 N N . PRO A 1 96 ? -15.908 6.348 18.868 1.00 57.03 96 PRO A N 1
ATOM 761 C CA . PRO A 1 96 ? -17.040 6.821 18.075 1.00 57.03 96 PRO A CA 1
ATOM 762 C C . PRO A 1 96 ? -16.941 6.308 16.627 1.00 57.03 96 PRO A C 1
ATOM 764 O O . PRO A 1 96 ? -15.852 6.219 16.066 1.00 57.03 96 PRO A O 1
ATOM 767 N N . GLY A 1 97 ? -18.076 5.971 16.002 1.00 60.34 97 GLY A N 1
ATOM 768 C CA . GLY A 1 97 ? -18.149 5.559 14.590 1.00 60.34 97 GLY A CA 1
ATOM 769 C C . GLY A 1 97 ? -18.824 4.202 14.371 1.00 60.34 97 GLY A C 1
ATOM 770 O O . GLY A 1 97 ? -19.495 3.705 15.262 1.00 60.34 97 GLY A O 1
ATOM 771 N N . ILE A 1 98 ? -18.640 3.597 13.189 1.00 56.28 98 ILE A N 1
ATOM 772 C CA . ILE A 1 98 ? -19.343 2.415 12.611 1.00 56.28 98 ILE A CA 1
ATOM 773 C C . ILE A 1 98 ? -19.441 1.182 13.563 1.00 56.28 98 ILE A C 1
ATOM 775 O O . ILE A 1 98 ? -20.223 0.260 13.322 1.00 56.28 98 ILE A O 1
ATOM 779 N N . TYR A 1 99 ? -18.684 1.169 14.668 1.00 61.00 99 TYR A N 1
ATOM 780 C CA . TYR A 1 99 ? -18.664 0.142 15.726 1.00 61.00 99 TYR A CA 1
ATOM 781 C C . TYR A 1 99 ? -19.497 0.453 16.968 1.00 61.00 99 TYR A C 1
ATOM 783 O O . TYR A 1 99 ? -19.750 -0.452 17.762 1.00 61.00 99 TYR A O 1
ATOM 791 N N . ALA A 1 100 ? -19.985 1.681 17.111 1.00 53.88 100 ALA A N 1
ATOM 792 C CA . ALA A 1 100 ? -21.053 2.022 18.031 1.00 53.88 100 ALA A CA 1
ATOM 793 C C . ALA A 1 100 ? -22.365 1.446 17.478 1.00 53.88 100 ALA A C 1
ATOM 795 O O . ALA A 1 100 ? -23.232 2.164 16.985 1.00 53.88 100 ALA A O 1
ATOM 796 N N . LYS A 1 101 ? -22.524 0.117 17.514 1.00 48.38 101 LYS A N 1
ATOM 797 C CA . LYS A 1 101 ? -23.879 -0.435 17.498 1.00 48.38 101 LYS A CA 1
ATOM 798 C C . LYS A 1 101 ? -24.592 0.179 18.699 1.00 48.38 101 LYS A C 1
ATOM 800 O O . LYS A 1 101 ? -24.111 0.028 19.817 1.00 48.38 101 LYS A O 1
ATOM 805 N N . GLY A 1 102 ? -25.661 0.920 18.417 1.00 51.91 102 GLY A N 1
ATOM 806 C CA . GLY A 1 102 ? -26.343 1.800 19.355 1.00 51.91 102 GLY A CA 1
ATOM 807 C C . GLY A 1 102 ? -26.499 1.208 20.750 1.00 51.91 102 GLY A C 1
ATOM 808 O O . GLY A 1 102 ? -27.272 0.280 20.966 1.00 51.91 102 GLY A O 1
ATOM 809 N N . THR A 1 103 ? -25.796 1.795 21.710 1.00 51.66 103 THR A N 1
ATOM 810 C CA . THR A 1 103 ? -26.261 1.851 23.091 1.00 51.66 103 THR A CA 1
ATOM 811 C C . THR A 1 103 ? -27.244 3.011 23.175 1.00 51.66 103 THR A C 1
ATOM 813 O O . THR A 1 103 ? -26.811 4.139 23.386 1.00 51.66 103 THR A O 1
ATOM 816 N N . ALA A 1 104 ? -28.524 2.743 22.904 1.00 47.03 104 ALA A N 1
ATOM 817 C CA . ALA A 1 104 ? -29.693 3.426 23.476 1.00 47.03 104 ALA A CA 1
ATOM 818 C C . ALA A 1 104 ? -30.946 3.147 22.629 1.00 47.03 104 ALA A C 1
ATOM 820 O O . ALA A 1 104 ? -31.207 3.841 21.647 1.00 47.03 104 ALA A O 1
ATOM 821 N N . ALA A 1 105 ? -31.709 2.137 23.037 1.00 40.81 105 ALA A N 1
ATOM 822 C CA . ALA A 1 105 ? -33.163 2.200 23.185 1.00 40.81 105 ALA A CA 1
ATOM 823 C C . ALA A 1 105 ? -33.575 1.072 24.136 1.00 40.81 105 ALA A C 1
ATOM 825 O O . ALA A 1 105 ? -33.173 -0.083 23.865 1.00 40.81 105 ALA A O 1
#